Protein AF-U7K8A6-F1 (afdb_monomer)

Structure (mmCIF, N/CA/C/O backbone):
data_AF-U7K8A6-F1
#
_entry.id   AF-U7K8A6-F1
#
loop_
_atom_site.group_PDB
_atom_site.id
_atom_site.type_symbol
_atom_site.label_atom_id
_atom_site.label_alt_id
_atom_site.label_comp_id
_atom_site.label_asym_id
_atom_site.label_entity_id
_atom_site.label_seq_id
_atom_site.pdbx_PDB_ins_code
_atom_site.Cartn_x
_atom_site.Cartn_y
_atom_site.Cartn_z
_atom_site.occupancy
_atom_site.B_iso_or_equiv
_atom_site.auth_seq_id
_atom_site.auth_comp_id
_atom_site.auth_asym_id
_atom_site.auth_atom_id
_atom_site.pdbx_PDB_model_num
ATOM 1 N N . MET A 1 1 ? -22.677 -23.197 23.892 1.00 83.25 1 MET A N 1
ATOM 2 C CA . MET A 1 1 ? -22.990 -24.567 23.422 1.00 83.25 1 MET A CA 1
ATOM 3 C C . MET A 1 1 ? -21.677 -25.320 23.274 1.00 83.25 1 MET A C 1
ATOM 5 O O . MET A 1 1 ? -20.684 -24.667 23.002 1.00 83.25 1 MET A O 1
ATOM 9 N N . TYR A 1 2 ? -21.623 -26.631 23.502 1.00 87.56 2 TYR A N 1
ATOM 10 C CA . TYR A 1 2 ? -20.384 -27.404 23.337 1.00 87.56 2 TYR A CA 1
ATOM 11 C C . TYR A 1 2 ? -20.534 -28.366 22.160 1.00 87.56 2 TYR A C 1
ATOM 13 O O . TYR A 1 2 ? -21.478 -29.152 22.156 1.00 87.56 2 TYR A O 1
ATOM 21 N N . GLU A 1 3 ? -19.618 -28.315 21.196 1.00 90.94 3 GLU A N 1
ATOM 22 C CA . GLU A 1 3 ? -19.591 -29.221 20.041 1.00 90.94 3 GLU A CA 1
ATOM 23 C C . GLU A 1 3 ? -18.468 -30.259 20.185 1.00 90.94 3 GLU A C 1
ATOM 25 O O . GLU A 1 3 ? -17.382 -29.927 20.670 1.00 90.94 3 GLU A O 1
ATOM 30 N N . PRO A 1 4 ? -18.701 -31.529 19.813 1.00 90.50 4 PRO A N 1
ATOM 31 C CA . PRO A 1 4 ? -17.663 -32.553 19.839 1.00 90.50 4 PRO A CA 1
ATOM 32 C C . PRO A 1 4 ? -16.593 -32.274 18.775 1.00 90.50 4 PRO A C 1
ATOM 34 O O . PRO A 1 4 ? -16.911 -31.856 17.663 1.00 90.50 4 PRO A O 1
ATOM 37 N N . ILE A 1 5 ? -15.326 -32.541 19.099 1.00 85.00 5 ILE A N 1
ATOM 38 C CA . ILE A 1 5 ? -14.228 -32.470 18.127 1.00 85.00 5 ILE A CA 1
ATOM 39 C C . ILE A 1 5 ? -14.059 -33.861 17.492 1.00 85.00 5 ILE A C 1
ATOM 41 O O . ILE A 1 5 ? -13.776 -34.818 18.219 1.00 85.00 5 ILE A O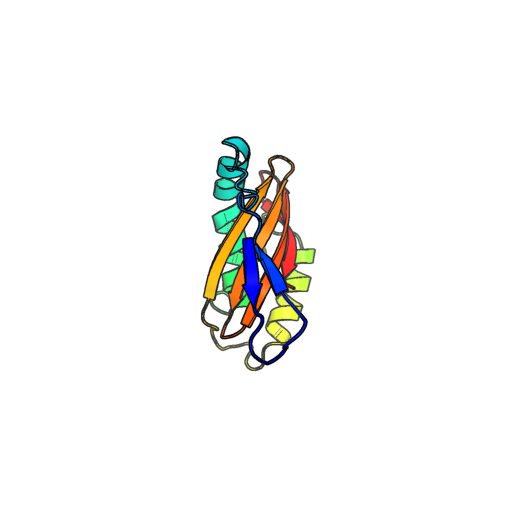 1
ATOM 45 N N . PRO A 1 6 ? -14.212 -34.015 16.162 1.00 88.19 6 PRO A N 1
ATOM 46 C CA . PRO A 1 6 ? -14.024 -35.305 15.501 1.00 88.19 6 PRO A CA 1
ATOM 47 C C . PRO A 1 6 ? -12.648 -35.911 15.809 1.00 88.19 6 PRO A C 1
ATOM 49 O O . PRO A 1 6 ? -11.630 -35.228 15.722 1.00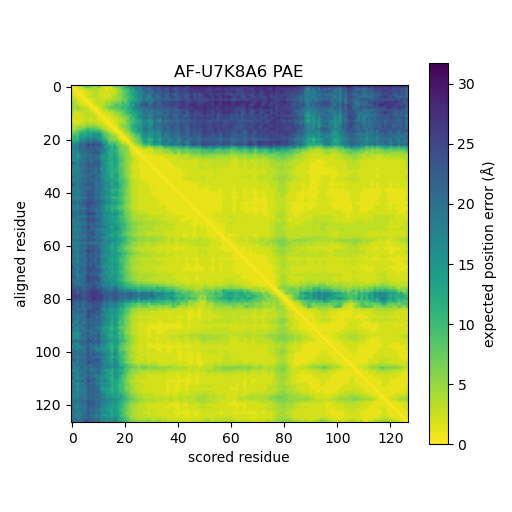 88.19 6 PRO A O 1
ATOM 52 N N . GLY A 1 7 ? -12.620 -37.193 16.181 1.00 89.12 7 GLY A N 1
ATOM 53 C CA . GLY A 1 7 ? -11.388 -37.910 16.538 1.00 89.12 7 GLY A CA 1
ATOM 54 C C . GLY A 1 7 ? -10.949 -37.784 18.003 1.00 89.12 7 GLY A C 1
ATOM 55 O O . GLY A 1 7 ? -10.008 -38.465 18.397 1.00 89.12 7 GLY A O 1
ATOM 56 N N . TYR A 1 8 ? -11.642 -36.990 18.830 1.00 83.81 8 TYR A N 1
ATOM 57 C CA . TYR A 1 8 ? -11.340 -36.848 20.258 1.00 83.81 8 TYR A CA 1
ATOM 58 C C . TYR A 1 8 ? -12.585 -37.081 21.120 1.00 83.81 8 TYR A C 1
ATOM 60 O O . TYR A 1 8 ? -13.476 -36.242 21.206 1.00 83.81 8 TYR A O 1
ATOM 68 N N . SER A 1 9 ? -12.624 -38.213 21.822 1.00 82.88 9 SER A N 1
ATOM 69 C CA . SER A 1 9 ? -13.761 -38.649 22.649 1.00 82.88 9 SER A CA 1
ATOM 70 C C . SER A 1 9 ? -13.997 -37.805 23.909 1.00 82.88 9 SER A C 1
ATOM 72 O O . SER A 1 9 ? -15.107 -37.793 24.439 1.00 82.88 9 SER A O 1
ATOM 74 N N . HIS A 1 10 ? -12.979 -37.086 24.389 1.00 88.56 10 HIS A N 1
ATOM 75 C CA . HIS A 1 10 ? -13.035 -36.345 25.658 1.00 88.56 10 HIS A CA 1
ATOM 76 C C . HIS A 1 10 ? -12.925 -34.821 25.505 1.00 88.56 10 HIS A C 1
ATOM 78 O O . HIS A 1 10 ? -13.044 -34.104 26.497 1.00 88.56 10 HIS A O 1
ATOM 84 N N . LEU A 1 11 ? -12.722 -34.308 24.287 1.00 88.31 11 LEU A N 1
ATOM 85 C CA . LEU A 1 11 ? -12.596 -32.872 24.036 1.00 88.31 11 LEU A CA 1
ATOM 86 C C . LEU A 1 11 ? -13.876 -32.316 23.410 1.00 88.31 11 LEU A C 1
ATOM 88 O O . LEU A 1 11 ? -14.440 -32.891 22.479 1.00 88.31 11 LEU A O 1
ATOM 92 N N . LYS A 1 12 ? -14.321 -31.166 23.919 1.00 90.19 12 LYS A N 1
ATOM 93 C CA . LYS A 1 12 ? -15.475 -30.432 23.395 1.00 90.19 12 LYS A CA 1
ATOM 94 C C . LYS A 1 12 ? -15.088 -28.978 23.155 1.00 90.19 12 LYS A C 1
ATOM 96 O O . LYS A 1 12 ? -14.513 -28.337 24.032 1.00 90.19 12 LYS A O 1
ATOM 101 N N . LEU A 1 13 ? -15.426 -28.453 21.983 1.00 86.31 13 LEU A N 1
ATOM 102 C CA . LEU A 1 13 ? -15.247 -27.052 21.632 1.00 86.31 13 LEU A CA 1
ATOM 103 C C . LEU A 1 13 ? -16.375 -26.231 22.257 1.00 86.31 13 LEU A C 1
ATOM 105 O O . LEU A 1 13 ? -17.548 -26.445 21.955 1.00 86.31 13 LEU A O 1
ATOM 109 N N . TYR A 1 14 ? -16.034 -25.273 23.114 1.00 88.19 14 TYR A N 1
ATOM 110 C CA . TYR A 1 14 ? -17.005 -24.289 23.577 1.00 88.19 14 TYR A CA 1
ATOM 111 C C . TYR A 1 14 ? -17.310 -23.285 22.461 1.00 88.19 14 TYR A C 1
ATOM 113 O O . TYR A 1 14 ? -16.468 -22.473 22.081 1.00 88.19 14 TYR A O 1
ATOM 121 N N . ILE A 1 15 ? -18.538 -23.319 21.960 1.00 82.75 15 ILE A N 1
ATOM 122 C CA . ILE A 1 15 ? -19.099 -22.332 21.044 1.00 82.75 15 ILE A CA 1
ATOM 123 C C . ILE A 1 15 ? -19.839 -21.303 21.903 1.00 82.75 15 ILE A C 1
ATOM 125 O O . ILE A 1 15 ? -20.926 -21.573 22.435 1.00 82.75 15 ILE A O 1
ATOM 129 N N . ALA A 1 16 ? -19.246 -20.121 22.061 1.00 81.81 16 ALA A N 1
ATOM 130 C CA . ALA A 1 16 ? -19.899 -19.012 22.744 1.00 81.81 16 ALA A CA 1
ATOM 131 C C . ALA A 1 16 ? -21.199 -18.631 21.998 1.00 81.81 16 ALA A C 1
ATOM 133 O O . ALA A 1 16 ? -21.158 -18.456 20.779 1.00 81.81 16 ALA A O 1
ATOM 134 N N . PRO A 1 17 ? -22.345 -18.497 22.697 1.00 75.88 17 PRO A N 1
ATOM 135 C CA . PRO A 1 17 ? -23.630 -18.166 22.069 1.00 75.88 17 PRO A CA 1
ATOM 136 C C . PRO A 1 17 ? -23.625 -16.781 21.408 1.00 75.88 17 PRO A C 1
ATOM 138 O O . PRO A 1 17 ? -24.322 -16.566 20.424 1.00 75.88 17 PRO A O 1
ATOM 141 N N . HIS A 1 18 ? -22.784 -15.872 21.902 1.00 72.00 18 HIS A N 1
ATOM 142 C CA . HIS A 1 18 ? -22.491 -14.596 21.264 1.00 72.00 18 HIS A CA 1
ATOM 143 C C . HIS A 1 18 ? -21.037 -14.624 20.810 1.00 72.00 18 HIS A C 1
ATOM 145 O O . HIS A 1 18 ? -20.122 -14.424 21.613 1.00 72.00 18 HIS A O 1
ATOM 151 N N . ARG A 1 19 ? -20.802 -14.900 19.524 1.00 61.91 19 ARG A N 1
ATOM 152 C CA . ARG A 1 19 ? -19.482 -14.646 18.946 1.00 61.91 19 ARG A CA 1
ATOM 153 C C . ARG A 1 19 ? -19.253 -13.143 19.016 1.00 61.91 19 ARG A C 1
ATOM 155 O O . ARG A 1 19 ? -20.055 -12.371 18.498 1.00 61.91 19 ARG A O 1
ATOM 162 N N . ILE A 1 20 ? -18.181 -12.727 19.684 1.00 62.78 20 ILE A N 1
ATOM 163 C CA . ILE A 1 20 ? -17.791 -11.320 19.696 1.00 62.78 20 ILE A CA 1
ATOM 164 C C . ILE A 1 20 ? -17.350 -10.982 18.274 1.00 62.78 20 ILE A C 1
ATOM 166 O O . ILE A 1 20 ? -16.254 -11.330 17.837 1.00 62.78 20 ILE A O 1
ATOM 170 N N . HIS A 1 21 ? -18.240 -10.340 17.528 1.00 58.88 21 HIS A N 1
ATOM 171 C CA . HIS A 1 21 ? -17.890 -9.720 16.268 1.00 58.88 21 HIS A CA 1
ATOM 172 C C . HIS A 1 21 ? -17.183 -8.412 16.603 1.00 58.88 21 HIS A C 1
ATOM 174 O O . HIS A 1 21 ? -17.825 -7.412 16.914 1.00 58.88 21 HIS A O 1
ATOM 180 N N . TYR A 1 22 ? -15.851 -8.411 16.536 1.00 60.94 22 TYR A N 1
ATOM 181 C CA . TYR A 1 22 ? -15.055 -7.183 16.567 1.00 60.94 22 TYR A CA 1
ATOM 182 C C . TYR A 1 22 ? -15.220 -6.426 15.236 1.00 60.94 22 TYR A C 1
ATOM 184 O O . TYR A 1 22 ? -14.276 -6.229 14.480 1.00 60.94 22 TYR A O 1
ATOM 192 N N . GLY A 1 23 ? -16.456 -6.050 14.909 1.00 63.69 23 GLY A N 1
ATOM 193 C CA . GLY A 1 23 ? -16.819 -5.295 13.717 1.00 63.69 23 GLY A CA 1
ATOM 194 C C . GLY A 1 23 ? -16.708 -3.802 13.981 1.00 63.69 23 GLY A C 1
ATOM 195 O O . GLY A 1 23 ? -17.711 -3.097 13.916 1.00 63.69 23 GLY A O 1
ATOM 196 N N . ARG A 1 24 ? -15.511 -3.309 14.327 1.00 79.56 24 ARG A N 1
ATOM 197 C CA . ARG A 1 24 ? -15.301 -1.858 14.372 1.00 79.56 24 ARG A CA 1
ATOM 198 C C . ARG A 1 24 ? -15.484 -1.328 12.954 1.00 79.56 24 ARG A C 1
ATOM 200 O O . ARG A 1 24 ? -14.671 -1.615 12.078 1.00 79.56 24 ARG A O 1
ATOM 207 N N . LEU A 1 25 ? -16.547 -0.561 12.747 1.00 85.38 25 LEU A N 1
ATOM 208 C CA . LEU A 1 25 ? -16.744 0.165 11.503 1.00 85.38 25 LEU A CA 1
ATOM 209 C C . LEU A 1 25 ? -15.657 1.244 11.385 1.00 85.38 25 LEU A C 1
ATOM 211 O O . LEU A 1 25 ? -15.338 1.891 12.390 1.00 85.38 25 LEU A O 1
ATOM 215 N N . PRO A 1 26 ? -15.063 1.426 10.195 1.00 88.44 26 PRO A N 1
ATOM 216 C CA . PRO A 1 26 ? -14.099 2.491 9.989 1.00 88.44 26 PRO A CA 1
ATOM 217 C C . PRO A 1 26 ? -14.794 3.842 10.167 1.00 88.44 26 PRO A C 1
ATOM 219 O O . PRO A 1 26 ? -15.930 4.048 9.740 1.00 88.44 26 PRO A O 1
ATOM 222 N N . THR A 1 27 ? -14.103 4.769 10.815 1.00 94.06 27 THR A N 1
ATOM 223 C CA . THR A 1 27 ? -14.568 6.152 10.940 1.00 94.06 27 THR A CA 1
ATOM 224 C C . THR A 1 27 ? -14.465 6.867 9.590 1.00 94.06 27 THR A C 1
ATOM 226 O O . THR A 1 27 ? -13.677 6.479 8.726 1.00 94.06 27 THR A O 1
ATOM 229 N N . THR A 1 28 ? -15.210 7.958 9.404 1.00 95.75 28 THR A N 1
ATOM 230 C CA . THR A 1 28 ? -15.143 8.769 8.173 1.00 95.75 28 THR A CA 1
ATOM 231 C C . THR A 1 28 ? -13.728 9.279 7.887 1.00 95.75 28 THR A C 1
ATOM 233 O O . THR A 1 28 ? -13.300 9.289 6.735 1.00 95.75 28 THR A O 1
ATOM 236 N N . ALA A 1 29 ? -12.970 9.626 8.931 1.00 95.56 29 ALA A N 1
ATOM 237 C CA . ALA A 1 29 ? -11.579 10.055 8.820 1.00 95.56 29 ALA A CA 1
ATOM 238 C C . ALA A 1 29 ? -10.641 8.921 8.362 1.00 95.56 29 ALA A C 1
ATOM 240 O O . ALA A 1 29 ? -9.726 9.160 7.580 1.00 95.56 29 ALA A O 1
ATOM 241 N N . GLU A 1 30 ? -10.876 7.682 8.803 1.00 95.81 30 GLU A N 1
ATOM 242 C CA . GLU A 1 30 ? -10.109 6.510 8.350 1.00 95.81 30 GLU A CA 1
ATOM 243 C C . GLU A 1 30 ? -10.415 6.169 6.889 1.00 95.81 30 GLU A C 1
ATOM 245 O O . GLU A 1 30 ? -9.500 5.876 6.123 1.00 95.81 30 GLU A O 1
ATOM 250 N N . VAL A 1 31 ? -11.683 6.271 6.479 1.00 96.50 31 VAL A N 1
ATOM 251 C CA . VAL A 1 31 ? -12.088 6.094 5.075 1.00 96.50 31 VAL A CA 1
ATOM 252 C C . VAL A 1 31 ? -11.452 7.169 4.188 1.00 96.50 31 VAL A C 1
ATOM 254 O O . VAL A 1 31 ? -10.895 6.847 3.139 1.00 96.50 31 VAL A O 1
ATOM 257 N N . ALA A 1 32 ? -11.462 8.433 4.619 1.00 96.75 32 ALA A N 1
ATOM 258 C CA . ALA A 1 32 ? -10.803 9.522 3.899 1.00 96.75 32 ALA A CA 1
ATOM 259 C C . ALA A 1 32 ? -9.285 9.299 3.782 1.00 96.75 32 ALA A C 1
ATOM 261 O O . ALA A 1 32 ? -8.732 9.396 2.686 1.00 96.75 32 ALA A O 1
ATOM 262 N N . ALA A 1 33 ? -8.622 8.922 4.882 1.00 96.75 33 ALA A N 1
ATOM 263 C CA . ALA A 1 33 ? -7.198 8.592 4.882 1.00 96.75 33 ALA A CA 1
ATOM 264 C C . ALA A 1 33 ? -6.884 7.412 3.947 1.00 96.75 33 ALA A C 1
ATOM 266 O O . ALA A 1 33 ? -5.889 7.443 3.224 1.00 96.75 33 ALA A O 1
ATOM 267 N N . GLN A 1 34 ? -7.747 6.390 3.915 1.00 97.06 34 GLN A N 1
ATOM 268 C CA . GLN A 1 34 ? -7.594 5.231 3.037 1.00 97.06 34 GLN A CA 1
ATOM 269 C C . GLN A 1 34 ? -7.672 5.646 1.566 1.00 97.06 34 GLN A C 1
ATOM 271 O O . GLN A 1 34 ? -6.790 5.285 0.786 1.00 97.06 34 GLN A O 1
ATOM 276 N N . HIS A 1 35 ? -8.696 6.418 1.192 1.00 97.12 35 HIS A N 1
ATOM 277 C CA . HIS A 1 35 ? -8.857 6.911 -0.175 1.00 97.12 35 HIS A CA 1
ATOM 278 C C . HIS A 1 35 ? -7.675 7.774 -0.621 1.00 97.12 35 HIS A C 1
ATOM 280 O O . HIS A 1 35 ? -7.212 7.624 -1.752 1.00 97.12 35 HIS A O 1
ATOM 286 N N . HIS A 1 36 ? -7.157 8.621 0.272 1.00 96.62 36 HIS A N 1
ATOM 287 C CA . HIS A 1 36 ? -6.027 9.506 -0.009 1.00 96.62 36 HIS A CA 1
ATOM 288 C C . HIS A 1 36 ? -4.764 8.743 -0.431 1.00 96.62 36 HIS A C 1
ATOM 290 O O . HIS A 1 36 ? -4.105 9.107 -1.402 1.00 96.62 36 HIS A O 1
ATOM 296 N N . ILE A 1 37 ? -4.444 7.641 0.255 1.00 97.44 37 ILE A N 1
ATOM 297 C CA . ILE A 1 37 ? -3.200 6.893 0.010 1.00 97.44 37 ILE A CA 1
ATOM 298 C C . ILE A 1 37 ? -3.349 5.742 -0.993 1.00 97.44 37 ILE A C 1
ATOM 300 O O . ILE A 1 37 ? -2.341 5.180 -1.429 1.00 97.44 37 ILE A O 1
ATOM 304 N N . GLN A 1 38 ? -4.582 5.353 -1.342 1.00 97.81 38 GLN A N 1
ATOM 305 C CA . GLN A 1 38 ? -4.861 4.126 -2.095 1.00 97.81 38 GLN A CA 1
ATOM 306 C C . GLN A 1 38 ? -4.080 4.058 -3.408 1.00 97.81 38 GLN A C 1
ATOM 308 O O . GLN A 1 38 ? -3.457 3.037 -3.699 1.00 97.81 38 GLN A O 1
ATOM 313 N N . ALA A 1 39 ? -4.064 5.147 -4.178 1.00 97.50 39 ALA A N 1
ATOM 314 C CA . ALA A 1 39 ? -3.357 5.191 -5.454 1.00 97.50 39 ALA A CA 1
ATOM 315 C C . ALA A 1 39 ? -1.842 4.985 -5.287 1.00 97.50 39 ALA A C 1
ATOM 317 O O . ALA A 1 39 ? -1.226 4.279 -6.081 1.00 97.50 39 ALA A O 1
ATOM 318 N N . TRP A 1 40 ? -1.235 5.551 -4.240 1.00 97.81 40 TRP A N 1
ATOM 319 C CA . TRP A 1 40 ? 0.200 5.410 -3.980 1.00 97.81 40 TRP A CA 1
ATOM 320 C C . TRP A 1 40 ? 0.569 3.999 -3.528 1.00 97.81 40 TRP A C 1
ATOM 322 O O . TRP A 1 40 ? 1.578 3.455 -3.973 1.00 97.81 40 TRP A O 1
ATOM 332 N N . VAL A 1 41 ? -0.261 3.390 -2.678 1.00 98.06 41 VAL A N 1
ATOM 333 C CA . VAL A 1 41 ? -0.064 2.006 -2.229 1.00 98.06 41 VAL A CA 1
ATOM 334 C C . VAL A 1 41 ? -0.185 1.040 -3.404 1.00 98.06 41 VAL A C 1
ATOM 336 O O . VAL A 1 41 ? 0.685 0.189 -3.584 1.00 98.06 41 VAL A O 1
ATOM 339 N N . VAL A 1 42 ? -1.219 1.194 -4.238 1.00 98.19 42 VAL A N 1
ATOM 340 C CA . VAL A 1 42 ? -1.391 0.378 -5.449 1.00 98.19 42 VAL A CA 1
ATOM 341 C C . VAL A 1 42 ? -0.195 0.543 -6.382 1.00 98.19 42 VAL A C 1
ATOM 343 O O . VAL A 1 42 ? 0.338 -0.457 -6.847 1.00 98.19 42 VAL A O 1
ATOM 346 N N . PHE A 1 43 ? 0.299 1.767 -6.574 1.00 98.12 43 PHE A N 1
ATOM 347 C CA . PHE A 1 43 ? 1.465 2.025 -7.418 1.00 98.12 43 PHE A CA 1
ATOM 348 C C . PHE A 1 43 ? 2.720 1.277 -6.950 1.00 98.12 43 PHE A C 1
ATOM 350 O O . PHE A 1 43 ? 3.419 0.671 -7.760 1.00 98.12 43 PHE A O 1
ATOM 357 N N . ILE A 1 44 ? 3.005 1.285 -5.642 1.00 97.75 44 ILE A N 1
ATOM 358 C CA . ILE A 1 44 ? 4.136 0.533 -5.082 1.00 97.75 44 ILE A CA 1
ATOM 359 C C . ILE A 1 44 ? 3.943 -0.973 -5.285 1.00 97.75 44 ILE A C 1
ATOM 361 O O . ILE A 1 44 ? 4.893 -1.665 -5.649 1.00 97.75 44 ILE A O 1
ATOM 365 N N . LEU A 1 45 ? 2.729 -1.484 -5.070 1.00 97.69 45 LEU A N 1
ATOM 366 C CA . LEU A 1 45 ? 2.421 -2.900 -5.268 1.00 97.69 45 LEU A CA 1
ATOM 367 C C . LEU A 1 45 ? 2.548 -3.318 -6.740 1.00 97.69 45 LEU A C 1
ATOM 369 O O . LEU A 1 45 ? 3.049 -4.402 -7.020 1.00 97.69 45 LEU A O 1
ATOM 373 N N . GLU A 1 46 ? 2.162 -2.454 -7.679 1.00 97.12 46 GLU A N 1
ATOM 374 C CA . GLU A 1 46 ? 2.355 -2.667 -9.117 1.00 97.12 46 GLU A CA 1
ATOM 375 C C . GLU A 1 46 ? 3.842 -2.733 -9.483 1.00 97.12 46 GLU A C 1
ATOM 377 O O . GLU A 1 46 ? 4.239 -3.603 -10.256 1.00 97.12 46 GLU A O 1
ATOM 382 N N . VAL A 1 47 ? 4.682 -1.874 -8.895 1.00 96.12 47 VAL A N 1
ATOM 383 C CA . VAL A 1 47 ? 6.145 -1.966 -9.049 1.00 96.12 47 VAL A CA 1
ATOM 384 C C . VAL A 1 47 ? 6.671 -3.274 -8.449 1.00 96.12 47 VAL A C 1
ATOM 386 O O . VAL A 1 47 ? 7.451 -3.975 -9.091 1.00 96.12 47 VAL A O 1
ATOM 389 N N . ALA A 1 48 ? 6.219 -3.646 -7.248 1.00 95.62 48 ALA A N 1
ATOM 390 C CA . ALA A 1 48 ? 6.637 -4.880 -6.580 1.00 95.62 48 ALA A CA 1
ATOM 391 C C . ALA A 1 48 ? 6.258 -6.146 -7.370 1.00 95.62 48 ALA A C 1
ATOM 393 O O . ALA A 1 48 ? 7.009 -7.120 -7.353 1.00 95.62 48 ALA A O 1
ATOM 394 N N . ALA A 1 49 ? 5.124 -6.118 -8.072 1.00 95.31 49 ALA A N 1
ATOM 395 C CA . ALA A 1 49 ? 4.635 -7.195 -8.930 1.00 95.31 49 ALA A CA 1
ATOM 396 C C . ALA A 1 49 ? 5.178 -7.137 -10.374 1.00 95.31 49 ALA A C 1
ATOM 398 O O . ALA A 1 49 ? 4.884 -8.024 -11.170 1.00 95.31 49 ALA A O 1
ATOM 399 N N . GLY A 1 50 ? 5.976 -6.122 -10.728 1.00 93.75 50 GLY A N 1
ATOM 400 C CA . GLY A 1 50 ? 6.620 -6.002 -12.042 1.00 93.75 50 GLY A CA 1
ATOM 401 C C . GLY A 1 50 ? 5.803 -5.298 -13.130 1.00 93.75 50 GLY A C 1
ATOM 402 O O . GLY A 1 50 ? 6.282 -5.175 -14.250 1.00 93.75 50 GLY A O 1
ATOM 403 N N . TYR A 1 51 ? 4.605 -4.785 -12.832 1.00 94.06 51 TYR A N 1
ATOM 404 C CA . TYR A 1 51 ? 3.792 -4.028 -13.799 1.00 94.06 51 TYR A CA 1
ATOM 405 C C . TYR A 1 51 ? 4.375 -2.653 -14.135 1.00 94.06 51 TYR A C 1
ATOM 407 O O . TYR A 1 51 ? 4.006 -2.042 -15.138 1.00 94.06 51 TYR A O 1
ATOM 415 N N . ARG A 1 52 ? 5.253 -2.128 -13.275 1.00 93.75 52 ARG A N 1
ATOM 416 C CA . ARG A 1 52 ? 5.888 -0.823 -13.453 1.00 93.75 52 ARG A CA 1
ATOM 417 C C . ARG A 1 52 ? 7.387 -0.906 -13.168 1.00 93.75 52 ARG A C 1
ATOM 419 O O . ARG A 1 52 ? 7.782 -1.563 -12.205 1.00 93.75 52 ARG A O 1
ATOM 426 N N . PRO A 1 53 ? 8.224 -0.185 -13.930 1.00 92.81 53 PRO A N 1
ATOM 427 C CA . PRO A 1 53 ? 9.642 -0.054 -13.625 1.00 92.81 53 PRO A CA 1
ATOM 428 C C . PRO A 1 53 ? 9.892 0.580 -12.250 1.00 92.81 53 PRO A C 1
ATOM 430 O O . PRO A 1 53 ? 9.225 1.542 -11.871 1.00 92.81 53 PRO A O 1
ATOM 433 N N . ILE A 1 54 ? 10.937 0.128 -11.547 1.00 93.81 54 ILE A N 1
ATOM 434 C CA . ILE A 1 54 ? 11.358 0.700 -10.253 1.00 93.81 54 ILE A CA 1
ATOM 435 C C . ILE A 1 54 ? 11.684 2.200 -10.341 1.00 93.81 54 ILE A C 1
ATOM 437 O O . ILE A 1 54 ? 11.453 2.943 -9.389 1.00 93.81 54 ILE A O 1
ATOM 441 N N . ALA A 1 55 ? 12.159 2.667 -11.502 1.00 94.31 55 ALA A N 1
ATOM 442 C CA . ALA A 1 55 ? 12.468 4.074 -11.758 1.00 94.31 55 ALA A CA 1
ATOM 443 C C . ALA A 1 55 ? 11.246 4.995 -11.600 1.00 94.31 55 ALA A C 1
ATOM 445 O O . ALA A 1 55 ? 11.402 6.179 -11.321 1.00 94.31 55 ALA A O 1
ATOM 446 N N . HIS A 1 56 ? 10.028 4.460 -11.712 1.00 95.12 56 HIS A N 1
ATOM 447 C CA . HIS A 1 56 ? 8.805 5.223 -11.486 1.00 95.12 56 HIS A CA 1
ATOM 448 C C . HIS A 1 56 ? 8.598 5.622 -10.013 1.00 95.12 56 HIS A C 1
ATOM 450 O O . HIS A 1 56 ? 7.799 6.513 -9.731 1.00 95.12 56 HIS A O 1
ATOM 456 N N . LEU A 1 57 ? 9.330 5.009 -9.074 1.00 95.75 57 LEU A N 1
ATOM 457 C CA . LEU A 1 57 ? 9.373 5.453 -7.678 1.00 95.75 57 LEU A CA 1
ATOM 458 C C . LEU A 1 57 ? 10.294 6.666 -7.460 1.00 95.75 57 LEU A C 1
ATOM 460 O O . LEU A 1 57 ? 10.366 7.165 -6.341 1.00 95.75 57 LEU A O 1
ATOM 464 N N . ASN A 1 58 ? 10.965 7.186 -8.497 1.00 94.19 58 ASN A N 1
ATOM 465 C CA . ASN A 1 58 ? 11.746 8.427 -8.428 1.00 94.19 58 ASN A CA 1
ATOM 466 C C . ASN A 1 58 ? 10.824 9.659 -8.455 1.00 94.19 58 ASN A C 1
ATOM 468 O O . ASN A 1 58 ? 10.843 10.464 -9.383 1.00 94.19 58 ASN A O 1
ATOM 472 N N . SER A 1 59 ? 9.980 9.786 -7.436 1.00 93.94 59 SER A N 1
ATOM 473 C CA . SER A 1 59 ? 9.053 10.898 -7.247 1.00 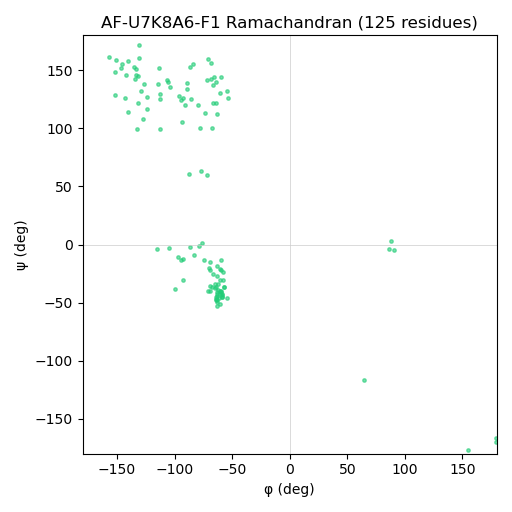93.94 59 SER A CA 1
ATOM 474 C C . SER A 1 59 ? 9.173 11.407 -5.814 1.00 93.94 59 SER A C 1
ATOM 476 O O . SER A 1 59 ? 9.300 10.584 -4.910 1.00 93.94 59 SER A O 1
ATOM 478 N N . PRO A 1 60 ? 9.035 12.721 -5.553 1.00 93.94 60 PRO A N 1
ATOM 479 C CA . PRO A 1 60 ? 9.022 13.257 -4.186 1.00 93.94 60 PRO A CA 1
ATOM 480 C C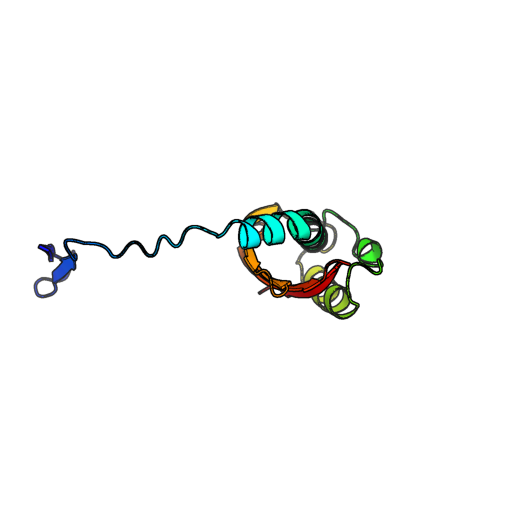 . PRO A 1 60 ? 7.896 12.684 -3.305 1.00 93.94 60 PRO A C 1
ATOM 482 O O . PRO A 1 60 ? 7.925 12.838 -2.087 1.00 93.94 60 PRO A O 1
ATOM 485 N N . ARG A 1 61 ? 6.909 12.005 -3.909 1.00 95.62 61 ARG A N 1
ATOM 486 C CA . ARG A 1 61 ? 5.825 11.302 -3.209 1.00 95.62 61 ARG A CA 1
ATOM 487 C C . ARG A 1 61 ? 6.266 9.992 -2.553 1.00 95.62 61 ARG A C 1
ATOM 489 O O . ARG A 1 61 ? 5.504 9.443 -1.762 1.00 95.62 61 ARG A O 1
ATOM 496 N N . PHE A 1 62 ? 7.447 9.472 -2.882 1.00 97.19 62 PHE A N 1
ATOM 497 C CA . PHE A 1 62 ? 7.984 8.237 -2.321 1.00 97.19 62 PHE A CA 1
ATOM 498 C C . PHE A 1 62 ? 9.351 8.517 -1.707 1.00 97.19 62 PHE A C 1
ATOM 500 O O . PHE A 1 62 ? 10.235 9.064 -2.360 1.00 97.19 62 PHE A O 1
ATOM 507 N N . SER A 1 63 ? 9.536 8.145 -0.444 1.00 96.50 63 SER A N 1
ATOM 508 C CA . SER A 1 63 ? 10.846 8.260 0.193 1.00 96.50 63 SER A CA 1
ATOM 509 C C . SER A 1 63 ? 11.862 7.275 -0.399 1.00 96.50 63 SER A C 1
ATOM 511 O O . SER A 1 63 ? 11.515 6.205 -0.908 1.00 96.50 63 SER A O 1
ATOM 513 N N . ASP A 1 64 ? 13.149 7.594 -0.264 1.00 95.38 64 ASP A N 1
ATOM 514 C CA . ASP A 1 64 ? 14.229 6.736 -0.762 1.00 95.38 64 ASP A CA 1
ATOM 515 C C . ASP A 1 64 ? 14.241 5.343 -0.112 1.00 95.38 64 ASP A C 1
ATOM 517 O O . ASP A 1 64 ? 14.609 4.359 -0.758 1.00 95.38 64 ASP A O 1
ATOM 521 N N . SER A 1 65 ? 13.795 5.227 1.145 1.00 95.44 65 SER A N 1
ATOM 522 C CA . SER A 1 65 ? 13.720 3.943 1.853 1.00 95.44 65 SER A CA 1
ATOM 523 C C . SER A 1 65 ? 12.723 2.980 1.204 1.00 95.44 65 SER A C 1
ATOM 525 O O . SER A 1 65 ? 12.985 1.778 1.148 1.00 95.44 65 SER A O 1
ATOM 527 N N . ILE A 1 66 ? 11.627 3.500 0.640 1.00 97.19 66 ILE A N 1
ATOM 528 C CA . ILE A 1 66 ? 10.655 2.712 -0.127 1.00 97.19 66 ILE A CA 1
ATOM 529 C C . ILE A 1 66 ? 11.325 2.147 -1.375 1.00 97.19 66 ILE A C 1
ATOM 531 O O . ILE A 1 66 ? 11.218 0.951 -1.644 1.00 97.19 66 ILE A O 1
ATOM 535 N N . ARG A 1 67 ? 12.057 2.985 -2.118 1.00 95.75 67 ARG A N 1
ATOM 536 C CA . ARG A 1 67 ? 12.759 2.553 -3.332 1.00 95.75 67 ARG A CA 1
ATOM 537 C C . ARG A 1 67 ? 13.788 1.468 -3.026 1.00 95.75 67 ARG A C 1
ATOM 539 O O . ARG A 1 67 ? 13.858 0.489 -3.762 1.00 95.75 67 ARG A O 1
ATOM 546 N N . LEU A 1 68 ? 14.550 1.609 -1.941 1.00 95.94 68 LEU A N 1
ATOM 547 C CA . LEU A 1 68 ? 15.521 0.597 -1.513 1.00 95.94 68 LEU A CA 1
ATOM 548 C C . LEU A 1 68 ? 14.840 -0.728 -1.145 1.00 95.94 68 LEU A C 1
ATOM 550 O O . LEU A 1 68 ? 15.249 -1.784 -1.633 1.00 95.94 68 LEU A O 1
ATOM 554 N N . HIS A 1 69 ? 13.774 -0.681 -0.339 1.00 97.06 69 HIS A N 1
ATOM 555 C CA . HIS A 1 69 ? 13.028 -1.878 0.060 1.00 97.06 69 HIS A CA 1
ATOM 556 C C . HIS A 1 69 ? 12.430 -2.594 -1.155 1.00 97.06 69 HIS A C 1
ATOM 558 O O . HIS A 1 69 ? 12.673 -3.784 -1.356 1.00 97.06 69 HIS A O 1
ATOM 564 N N . ILE A 1 70 ? 11.709 -1.868 -2.011 1.00 96.50 70 ILE A N 1
ATOM 565 C CA . ILE A 1 70 ? 11.046 -2.441 -3.188 1.00 96.50 70 ILE A CA 1
ATOM 566 C C . ILE A 1 70 ? 12.056 -2.880 -4.247 1.00 96.50 70 ILE A C 1
ATOM 568 O O . ILE A 1 70 ? 11.875 -3.929 -4.855 1.00 96.50 70 ILE A O 1
ATOM 572 N N . GLY A 1 71 ? 13.162 -2.157 -4.427 1.00 94.81 71 GLY A N 1
ATOM 573 C CA . GLY A 1 71 ? 14.253 -2.596 -5.296 1.00 94.81 71 GLY A CA 1
ATOM 574 C C . GLY A 1 71 ? 14.829 -3.941 -4.846 1.00 94.81 71 GLY A C 1
ATOM 575 O O . GLY A 1 71 ? 14.978 -4.853 -5.658 1.00 94.81 71 GLY A O 1
ATOM 576 N N . SER A 1 72 ? 15.066 -4.105 -3.538 1.00 94.06 72 SER A N 1
ATOM 577 C CA . SER A 1 72 ? 15.521 -5.382 -2.975 1.00 94.06 72 SER A CA 1
ATOM 578 C C . SER A 1 72 ? 14.486 -6.500 -3.138 1.00 94.06 72 SER A C 1
ATOM 580 O O . SER A 1 72 ? 14.855 -7.642 -3.407 1.00 94.06 72 SER A O 1
ATOM 582 N N . TRP A 1 73 ? 13.195 -6.172 -3.028 1.00 93.88 73 TRP A N 1
ATOM 583 C CA . TRP A 1 73 ? 12.099 -7.107 -3.254 1.00 93.88 73 TRP A CA 1
ATOM 584 C C . TRP A 1 73 ? 12.081 -7.609 -4.697 1.00 93.88 73 TRP A C 1
ATOM 586 O O . TRP A 1 73 ? 12.122 -8.814 -4.933 1.00 93.88 73 TRP A O 1
ATOM 596 N N . VAL A 1 74 ? 12.077 -6.684 -5.661 1.00 92.62 74 VAL A N 1
ATOM 597 C CA . VAL A 1 74 ? 12.025 -6.998 -7.094 1.00 92.62 74 VAL A CA 1
ATOM 598 C C . VAL A 1 74 ? 13.227 -7.843 -7.511 1.00 92.62 74 VAL A C 1
ATOM 600 O O . VAL A 1 74 ? 13.057 -8.821 -8.231 1.00 92.62 74 VAL A O 1
ATOM 603 N N . HIS A 1 75 ? 14.425 -7.536 -7.004 1.00 89.56 75 HIS A N 1
ATOM 604 C CA . HIS A 1 75 ? 15.632 -8.303 -7.318 1.00 89.56 75 HIS A CA 1
ATOM 605 C C . HIS A 1 75 ? 15.611 -9.744 -6.774 1.00 89.56 75 HIS A C 1
ATOM 607 O O . HIS A 1 75 ? 16.274 -10.617 -7.323 1.00 89.56 75 HIS A O 1
ATOM 613 N N . ARG A 1 76 ? 14.846 -10.015 -5.707 1.00 88.69 76 ARG A N 1
ATOM 614 C CA . ARG A 1 76 ? 14.695 -11.364 -5.129 1.00 88.69 76 ARG A CA 1
ATOM 615 C C . ARG A 1 76 ? 13.650 -12.220 -5.842 1.00 88.69 76 ARG A C 1
ATOM 617 O O . ARG A 1 76 ? 13.535 -13.408 -5.535 1.00 88.69 76 ARG A O 1
ATOM 624 N N . ARG A 1 77 ? 12.864 -11.646 -6.756 1.00 84.50 77 ARG A N 1
ATOM 625 C CA . ARG A 1 77 ? 11.887 -12.407 -7.542 1.00 84.50 77 ARG A CA 1
ATOM 626 C C . ARG A 1 77 ? 12.628 -13.387 -8.450 1.00 84.50 77 ARG A C 1
ATOM 628 O O . ARG A 1 77 ? 13.684 -13.066 -8.985 1.00 84.50 77 ARG A O 1
ATOM 635 N N . LYS A 1 78 ? 12.052 -14.579 -8.651 1.00 76.25 78 LYS A N 1
ATOM 636 C CA . LYS A 1 78 ? 12.641 -15.611 -9.529 1.00 76.25 78 LYS A CA 1
ATOM 637 C C . LYS A 1 78 ? 12.870 -15.099 -10.953 1.00 76.25 78 LYS A C 1
ATOM 639 O O . LYS A 1 78 ? 13.860 -15.464 -11.572 1.00 76.25 78 LYS A O 1
ATOM 644 N N . SER A 1 79 ? 11.959 -14.261 -11.440 1.00 77.19 79 SER A N 1
ATOM 645 C CA . SER A 1 79 ? 12.069 -13.571 -12.720 1.00 77.19 79 SER A CA 1
ATOM 646 C C . SER A 1 79 ? 11.737 -12.091 -12.506 1.00 77.19 79 SER A C 1
ATOM 648 O O . SER A 1 79 ? 10.565 -11.731 -12.389 1.00 77.19 79 SER A O 1
ATOM 650 N N . PRO A 1 80 ? 12.752 -11.217 -12.392 1.00 68.00 80 PRO A N 1
ATOM 651 C CA . PRO A 1 80 ? 12.551 -9.784 -12.159 1.00 68.00 80 PRO A CA 1
ATOM 652 C C . PRO A 1 80 ? 11.803 -9.070 -13.293 1.00 68.00 80 PRO A C 1
ATOM 654 O O . PRO A 1 80 ? 11.292 -7.972 -13.083 1.00 68.00 80 PRO A O 1
ATOM 657 N N . TYR A 1 81 ? 11.758 -9.686 -14.479 1.00 69.56 81 TYR A N 1
ATOM 658 C CA . TYR A 1 81 ? 11.150 -9.138 -15.692 1.00 69.56 81 TYR A CA 1
ATOM 659 C C . TYR A 1 81 ? 9.723 -9.639 -15.940 1.00 69.56 81 TYR A C 1
ATOM 661 O O . TYR A 1 81 ? 9.036 -9.082 -16.794 1.00 69.56 81 TYR A O 1
ATOM 669 N N . ASP A 1 82 ? 9.260 -10.646 -15.192 1.00 82.75 82 ASP A N 1
ATOM 670 C CA . ASP A 1 82 ? 7.888 -11.133 -15.307 1.00 82.75 82 ASP A CA 1
ATOM 671 C C . ASP A 1 82 ? 6.923 -10.297 -14.467 1.00 82.75 82 ASP A C 1
ATOM 673 O O . ASP A 1 82 ? 7.286 -9.682 -13.456 1.00 82.75 82 ASP A O 1
ATOM 677 N N . THR A 1 83 ? 5.657 -10.309 -14.876 1.00 88.06 83 THR A N 1
ATOM 678 C CA . THR A 1 83 ? 4.560 -9.732 -14.097 1.00 88.06 83 THR A CA 1
ATOM 679 C C . THR A 1 83 ? 3.904 -10.821 -13.260 1.00 88.06 83 THR A C 1
ATOM 681 O O . THR A 1 83 ? 3.477 -11.852 -13.773 1.00 88.06 83 THR A O 1
ATOM 684 N N . ASP A 1 84 ? 3.838 -10.593 -11.953 1.00 88.38 84 ASP A N 1
ATOM 685 C CA . ASP A 1 84 ? 3.097 -11.448 -11.035 1.00 88.38 84 ASP A CA 1
ATOM 686 C C . ASP A 1 84 ? 1.656 -10.947 -10.935 1.00 88.38 84 ASP A C 1
ATOM 688 O O . ASP A 1 84 ? 1.425 -9.745 -10.824 1.00 88.38 84 ASP A O 1
ATOM 692 N N . ALA A 1 85 ? 0.678 -11.856 -10.907 1.00 92.75 85 ALA A N 1
ATOM 693 C CA . ALA A 1 85 ? -0.714 -11.477 -10.674 1.00 92.75 85 ALA A CA 1
ATOM 694 C C . ALA A 1 85 ? -0.839 -10.654 -9.379 1.00 92.75 85 ALA A C 1
ATOM 696 O O . ALA A 1 85 ? -0.408 -11.103 -8.317 1.00 92.75 85 ALA A O 1
ATOM 697 N N . LEU A 1 86 ? -1.438 -9.463 -9.454 1.00 96.19 86 LEU A N 1
ATOM 698 C CA . LEU A 1 86 ? -1.596 -8.566 -8.309 1.00 96.19 86 LEU A CA 1
ATOM 699 C C . LEU A 1 86 ? -3.066 -8.417 -7.919 1.00 96.19 86 LEU A C 1
ATOM 701 O O . LEU A 1 86 ? -3.911 -8.061 -8.739 1.00 96.19 86 LEU A O 1
ATOM 705 N N . ARG A 1 87 ? -3.364 -8.603 -6.630 1.00 97.19 87 ARG A N 1
ATOM 706 C CA . ARG A 1 87 ? -4.673 -8.271 -6.053 1.00 97.19 87 ARG A CA 1
ATOM 707 C C . ARG A 1 87 ? -4.536 -7.649 -4.670 1.00 97.19 87 ARG A C 1
ATOM 709 O O . ARG A 1 87 ? -4.177 -8.333 -3.710 1.00 97.19 87 ARG A O 1
ATOM 716 N N . LEU A 1 88 ? -4.904 -6.377 -4.537 1.00 97.75 88 LEU A N 1
ATOM 717 C CA . LEU A 1 88 ? -5.066 -5.743 -3.228 1.00 97.75 88 LEU A CA 1
ATOM 718 C C . LEU A 1 88 ? -6.253 -6.391 -2.500 1.00 97.75 88 LEU A C 1
ATOM 720 O O . LEU A 1 88 ? -7.364 -6.418 -3.018 1.00 97.75 88 LEU A O 1
ATOM 724 N N . THR A 1 89 ? -6.005 -6.956 -1.319 1.00 97.19 89 THR A N 1
ATOM 725 C CA . THR A 1 89 ? -7.021 -7.682 -0.536 1.00 97.19 89 THR A CA 1
ATOM 726 C C . THR A 1 89 ? -7.598 -6.810 0.572 1.00 97.19 89 THR A C 1
ATOM 728 O O . THR A 1 89 ? -8.793 -6.864 0.843 1.00 97.19 89 THR A O 1
ATOM 731 N N . SER A 1 90 ? -6.760 -5.999 1.212 1.00 96.81 90 SER A N 1
ATOM 732 C CA . SER A 1 90 ? -7.191 -5.031 2.216 1.00 96.81 90 SER A CA 1
ATOM 733 C C . SER A 1 90 ? -6.247 -3.839 2.259 1.00 96.81 90 SER A C 1
ATOM 735 O O . SER A 1 90 ? -5.045 -3.983 2.029 1.00 96.81 90 SER A O 1
ATOM 737 N N . LEU A 1 91 ? -6.797 -2.675 2.587 1.00 97.94 91 LEU A N 1
ATOM 738 C CA . LEU A 1 91 ? -6.056 -1.460 2.886 1.00 97.94 91 LEU A CA 1
ATOM 739 C C . LEU A 1 91 ? -6.784 -0.735 4.011 1.00 97.94 91 LEU A C 1
ATOM 741 O O . LEU A 1 91 ? -7.974 -0.461 3.902 1.00 97.94 91 LEU A O 1
ATOM 745 N N . HIS A 1 92 ? -6.056 -0.424 5.071 1.00 97.06 92 HIS A N 1
ATOM 746 C CA . HIS A 1 92 ? -6.532 0.351 6.201 1.00 97.06 92 HIS A CA 1
ATOM 747 C C . HIS A 1 92 ? -5.568 1.503 6.423 1.00 97.06 92 HIS A C 1
ATOM 749 O O . HIS A 1 92 ? -4.354 1.310 6.368 1.00 97.06 92 HIS A O 1
ATOM 755 N N . ALA A 1 93 ? -6.108 2.683 6.695 1.00 97.31 93 ALA A N 1
ATOM 756 C CA . ALA A 1 93 ? -5.326 3.861 7.015 1.00 97.31 93 ALA A CA 1
ATOM 757 C C . ALA A 1 93 ? -5.909 4.554 8.240 1.00 97.31 93 ALA A C 1
ATOM 759 O O . ALA A 1 93 ? -7.110 4.479 8.512 1.00 97.31 93 ALA A O 1
ATOM 760 N N . ARG A 1 94 ? -5.039 5.232 8.976 1.00 96.19 94 ARG A N 1
ATOM 761 C CA . ARG A 1 94 ? -5.376 6.024 10.150 1.00 96.19 94 ARG A CA 1
ATOM 762 C C . ARG A 1 94 ? -5.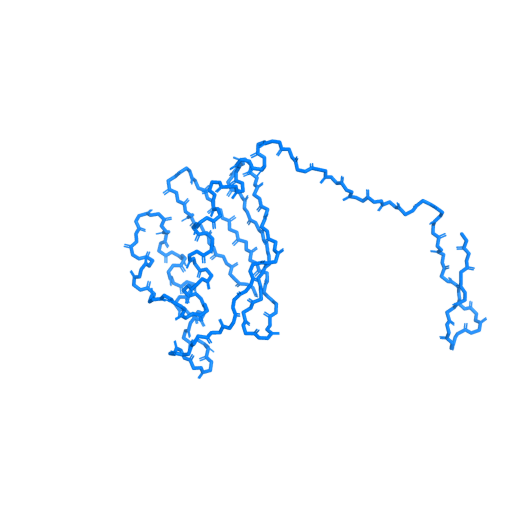115 7.505 9.864 1.00 96.19 94 ARG A C 1
ATOM 764 O O . ARG A 1 94 ? -4.201 7.822 9.103 1.00 96.19 94 ARG A O 1
ATOM 771 N N . PRO A 1 95 ? -5.848 8.429 10.513 1.00 94.44 95 PRO A N 1
ATOM 772 C CA . PRO A 1 95 ? -5.640 9.869 10.331 1.00 94.44 95 PRO A CA 1
ATOM 773 C C . PRO A 1 95 ? -4.239 10.363 10.723 1.00 94.44 95 PRO A C 1
ATOM 775 O O . PRO A 1 95 ? -3.809 11.410 10.261 1.00 94.44 95 PRO A O 1
ATOM 778 N N . ASN A 1 96 ? -3.509 9.610 11.552 1.00 95.56 96 ASN A N 1
ATOM 779 C CA . ASN A 1 96 ? -2.115 9.900 11.910 1.00 95.56 96 ASN A CA 1
ATOM 780 C C . ASN A 1 96 ? -1.106 9.548 10.793 1.00 95.56 96 ASN A C 1
ATOM 782 O O . ASN A 1 96 ? 0.097 9.687 10.999 1.00 95.56 96 ASN A O 1
ATOM 786 N N . GLY A 1 97 ? -1.578 9.054 9.644 1.00 96.25 97 GLY A N 1
ATOM 787 C CA . GLY A 1 97 ? -0.754 8.679 8.500 1.00 96.25 97 GLY A CA 1
ATOM 788 C C . GLY A 1 97 ? -0.283 7.224 8.500 1.00 96.25 97 GLY A C 1
ATOM 789 O O . GLY A 1 97 ? 0.322 6.795 7.521 1.00 96.25 97 GLY A O 1
ATOM 790 N N . GLU A 1 98 ? -0.549 6.430 9.538 1.00 98.00 98 GLU A N 1
ATOM 791 C CA . GLU A 1 98 ? -0.232 4.997 9.525 1.00 98.00 98 GLU A CA 1
ATOM 792 C C . GLU A 1 98 ? -1.171 4.233 8.593 1.00 98.00 98 GLU A C 1
ATOM 794 O O . GLU A 1 98 ? -2.378 4.484 8.560 1.00 98.00 98 GLU A O 1
ATOM 799 N N . TYR A 1 99 ? -0.642 3.244 7.880 1.00 98.25 99 TYR A N 1
ATOM 800 C CA . TYR A 1 99 ? -1.458 2.352 7.069 1.00 98.25 99 TYR A CA 1
ATOM 801 C C . TYR A 1 99 ? -0.901 0.936 7.033 1.00 98.25 99 TYR A C 1
ATOM 803 O O . TYR A 1 99 ? 0.290 0.700 7.223 1.00 98.25 99 TYR A O 1
ATOM 811 N N . PHE A 1 100 ? -1.783 -0.020 6.774 1.00 98.25 100 PHE A N 1
ATOM 812 C CA . PHE A 1 100 ? -1.449 -1.434 6.681 1.00 98.25 100 PHE A CA 1
ATOM 813 C C . PHE A 1 100 ? -2.493 -2.176 5.857 1.00 98.25 100 PHE A C 1
ATOM 815 O O . PHE A 1 100 ? -3.614 -1.709 5.649 1.00 98.25 100 PHE A O 1
ATOM 822 N N . GLY A 1 101 ? -2.133 -3.355 5.378 1.00 98.00 101 GLY A N 1
ATOM 823 C CA . GLY A 1 101 ? -3.028 -4.133 4.548 1.00 98.00 101 GLY A CA 1
ATOM 824 C C . GLY A 1 101 ? -2.416 -5.437 4.091 1.00 98.00 101 GLY A C 1
ATOM 825 O O . GLY A 1 101 ? -1.401 -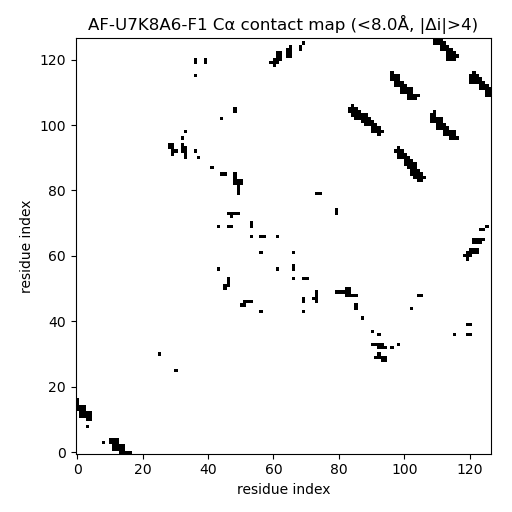5.903 4.612 1.00 98.00 101 GLY A O 1
ATOM 826 N N . SER A 1 102 ? -3.070 -6.043 3.112 1.00 98.25 102 SER A N 1
ATOM 827 C CA . SER A 1 102 ? -2.568 -7.253 2.482 1.00 98.25 102 SER A CA 1
ATOM 828 C C . SER A 1 102 ? -2.846 -7.253 0.990 1.00 98.25 102 SER A C 1
ATOM 830 O O . SER A 1 102 ? -3.875 -6.753 0.531 1.00 98.25 102 SER A O 1
ATOM 832 N N . ALA A 1 103 ? -1.928 -7.836 0.234 1.00 98.06 103 ALA A N 1
ATOM 833 C CA . ALA A 1 103 ? -2.050 -8.037 -1.198 1.00 98.06 103 ALA A CA 1
ATOM 834 C C . ALA A 1 103 ? -1.614 -9.4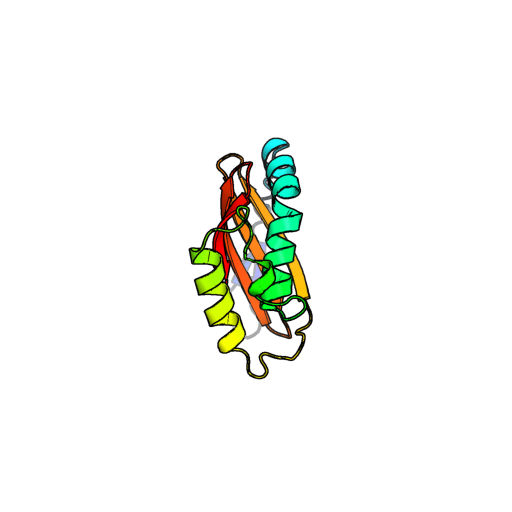58 -1.554 1.00 98.06 103 ALA A C 1
ATOM 836 O O . ALA A 1 103 ? -0.810 -10.071 -0.858 1.00 98.06 103 ALA A O 1
ATOM 837 N N . VAL A 1 104 ? -2.162 -9.987 -2.637 1.00 97.12 104 VAL A N 1
ATOM 838 C CA . VAL A 1 104 ? -1.661 -11.203 -3.273 1.00 97.12 104 VAL A CA 1
ATOM 839 C C . VAL A 1 104 ? -0.751 -10.775 -4.414 1.00 97.12 104 VAL A C 1
ATOM 841 O O . VAL A 1 104 ? -1.169 -9.949 -5.226 1.00 97.12 104 VAL A O 1
ATOM 844 N N . ILE A 1 105 ? 0.470 -11.310 -4.442 1.00 94.38 105 ILE A N 1
ATOM 845 C CA . ILE A 1 105 ? 1.441 -11.137 -5.527 1.00 94.38 105 ILE A CA 1
ATOM 846 C C . ILE A 1 105 ? 1.831 -12.538 -6.002 1.00 94.38 105 ILE A C 1
ATOM 848 O O . ILE A 1 105 ? 2.340 -13.356 -5.233 1.00 94.38 105 ILE A O 1
ATOM 852 N N . GLY A 1 106 ? 1.519 -12.841 -7.259 1.00 91.81 106 GLY A N 1
ATOM 853 C CA . GLY A 1 106 ? 1.645 -14.177 -7.824 1.00 91.81 106 GLY A CA 1
ATOM 854 C C . GLY A 1 106 ? 0.681 -15.124 -7.114 1.00 91.81 106 GLY A C 1
ATOM 855 O O . GLY A 1 106 ? -0.535 -14.938 -7.158 1.00 91.81 106 GLY A O 1
ATOM 856 N N . THR A 1 107 ? 1.220 -16.127 -6.423 1.00 89.94 107 THR A N 1
ATOM 857 C CA . THR A 1 107 ? 0.428 -17.093 -5.641 1.00 89.94 107 THR A CA 1
ATOM 858 C C . THR A 1 107 ? 0.501 -16.858 -4.133 1.00 89.94 107 THR A C 1
ATOM 860 O O . THR A 1 107 ? -0.116 -17.603 -3.374 1.00 89.94 107 THR A O 1
ATOM 863 N N . GLN A 1 108 ? 1.286 -15.878 -3.679 1.00 92.12 108 GLN A N 1
ATOM 864 C CA . GLN A 1 108 ? 1.579 -15.663 -2.264 1.00 92.12 108 GLN A CA 1
ATOM 865 C C . GLN A 1 108 ? 0.829 -14.444 -1.731 1.00 92.12 108 GLN A C 1
ATOM 867 O O . GLN A 1 108 ? 0.682 -13.425 -2.410 1.00 92.12 108 GLN A O 1
ATOM 872 N N . ARG A 1 109 ? 0.339 -14.550 -0.494 1.00 96.25 109 ARG A N 1
ATOM 873 C CA . ARG A 1 109 ? -0.269 -13.428 0.222 1.00 96.25 109 ARG A CA 1
ATOM 874 C C . ARG A 1 109 ? 0.797 -12.736 1.058 1.00 96.25 109 ARG A C 1
ATOM 876 O O . ARG A 1 109 ? 1.407 -13.362 1.915 1.00 96.25 109 ARG A O 1
ATOM 883 N N . HIS A 1 110 ? 0.924 -11.434 0.857 1.00 96.75 110 HIS A N 1
ATOM 884 C CA . HIS A 1 110 ? 1.843 -10.567 1.574 1.00 96.75 110 HIS A CA 1
ATOM 885 C C . HIS A 1 110 ? 1.077 -9.565 2.419 1.00 96.75 110 HIS A C 1
ATOM 887 O O . HIS A 1 110 ? 0.070 -8.993 1.986 1.00 96.75 110 HIS A O 1
ATOM 893 N N . ALA A 1 111 ? 1.564 -9.348 3.634 1.00 98.00 111 ALA A N 1
ATOM 894 C CA . ALA A 1 111 ? 1.151 -8.208 4.432 1.00 98.00 111 ALA A CA 1
ATOM 895 C C . ALA A 1 111 ? 2.028 -7.006 4.071 1.00 98.00 111 ALA A C 1
ATOM 897 O O . ALA A 1 111 ? 3.175 -7.156 3.653 1.00 98.00 111 ALA A O 1
ATOM 898 N N . PHE A 1 112 ? 1.498 -5.803 4.243 1.00 98.44 112 PHE A N 1
ATOM 899 C CA . PHE A 1 112 ? 2.297 -4.591 4.145 1.00 98.44 112 PHE A CA 1
ATOM 900 C C . PHE A 1 112 ? 1.894 -3.583 5.210 1.00 98.44 112 PHE A C 1
ATOM 902 O O . PHE A 1 112 ? 0.780 -3.610 5.737 1.00 98.44 112 PHE A O 1
ATOM 909 N N . THR A 1 113 ? 2.817 -2.680 5.512 1.00 98.62 113 THR A N 1
ATOM 910 C CA . THR A 1 113 ? 2.619 -1.585 6.461 1.00 98.62 113 THR A CA 1
ATOM 911 C C . THR A 1 113 ? 3.480 -0.388 6.084 1.00 98.62 113 THR A C 1
ATOM 913 O O . THR A 1 113 ? 4.475 -0.532 5.370 1.00 98.62 113 THR A O 1
ATOM 916 N N . GLY A 1 114 ? 3.117 0.795 6.558 1.00 98.19 114 GLY A N 1
ATOM 917 C CA . GLY A 1 114 ? 3.903 1.996 6.352 1.00 98.19 114 GLY A CA 1
ATOM 918 C C . GLY A 1 114 ? 3.286 3.237 6.974 1.00 98.19 114 GLY A C 1
ATOM 919 O O . GLY A 1 114 ? 2.321 3.182 7.738 1.00 98.19 114 GLY A O 1
ATOM 920 N N . SER A 1 115 ? 3.870 4.375 6.619 1.00 98.25 115 SER A N 1
ATOM 921 C CA . SER A 1 115 ? 3.427 5.698 7.039 1.00 98.25 115 SER A CA 1
ATOM 922 C C . SER A 1 115 ? 3.368 6.658 5.857 1.00 98.25 115 SER A C 1
ATOM 924 O O . SER A 1 115 ? 4.168 6.580 4.918 1.00 98.25 115 SER A O 1
ATOM 926 N N . ALA A 1 116 ? 2.401 7.562 5.899 1.00 97.81 116 ALA A N 1
ATOM 927 C CA . ALA A 1 116 ? 2.078 8.525 4.866 1.00 97.81 116 ALA A CA 1
ATOM 928 C C . ALA A 1 116 ? 1.951 9.932 5.454 1.00 97.81 116 ALA A C 1
ATOM 930 O O . ALA A 1 116 ? 1.762 10.129 6.650 1.00 97.81 116 ALA A O 1
ATOM 931 N N . THR A 1 117 ? 2.061 10.910 4.570 1.00 96.12 117 THR A N 1
ATOM 932 C CA . THR A 1 117 ? 1.780 12.327 4.802 1.00 96.12 117 THR A CA 1
ATOM 933 C C . THR A 1 117 ? 0.890 12.821 3.669 1.00 96.12 11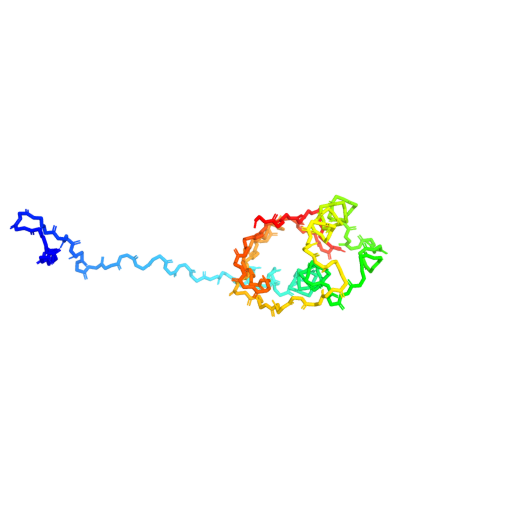7 THR A C 1
ATOM 935 O O . THR A 1 117 ? 0.747 12.131 2.657 1.00 96.12 117 THR A O 1
ATOM 938 N N . ASP A 1 118 ? 0.377 14.044 3.766 1.00 93.38 118 ASP A N 1
ATOM 939 C CA . ASP A 1 118 ? -0.464 14.629 2.711 1.00 93.38 118 ASP A CA 1
ATOM 940 C C . ASP A 1 118 ? 0.236 14.704 1.346 1.00 93.38 118 ASP A C 1
ATOM 942 O O . ASP A 1 118 ? -0.412 14.703 0.304 1.00 93.38 118 ASP A O 1
ATOM 946 N N . GLN A 1 119 ? 1.571 14.719 1.348 1.00 94.31 119 GLN A N 1
ATOM 947 C CA . GLN A 1 119 ? 2.405 14.833 0.153 1.00 94.31 119 GLN A CA 1
ATOM 948 C C . GLN A 1 119 ? 2.863 13.488 -0.429 1.00 94.31 119 GLN A C 1
ATOM 950 O O . GLN A 1 119 ? 3.387 13.465 -1.543 1.00 94.31 119 GLN A O 1
ATOM 955 N N . GLY A 1 120 ? 2.717 12.379 0.302 1.00 96.31 120 GLY A N 1
ATOM 956 C CA . GLY A 1 120 ? 3.216 11.082 -0.153 1.00 96.31 120 GLY A CA 1
ATOM 957 C C . GLY A 1 120 ? 3.519 10.076 0.953 1.00 96.31 120 GLY A C 1
ATOM 958 O O . GLY A 1 120 ? 3.323 10.335 2.143 1.00 96.31 120 GLY A O 1
ATOM 959 N N . LEU A 1 121 ? 4.043 8.922 0.544 1.00 97.69 121 LEU A N 1
ATOM 960 C CA . LEU A 1 121 ? 4.423 7.810 1.409 1.00 97.69 121 LEU A CA 1
ATOM 961 C C . LEU A 1 121 ? 5.846 8.001 1.951 1.00 97.69 121 LEU A C 1
ATOM 963 O O . LEU A 1 121 ? 6.811 8.164 1.202 1.00 97.69 121 LEU A O 1
ATOM 967 N N . ARG A 1 122 ? 5.977 7.960 3.280 1.00 97.50 122 ARG A N 1
ATOM 968 C CA . ARG A 1 122 ? 7.248 8.119 4.006 1.00 97.50 122 ARG A CA 1
ATOM 969 C 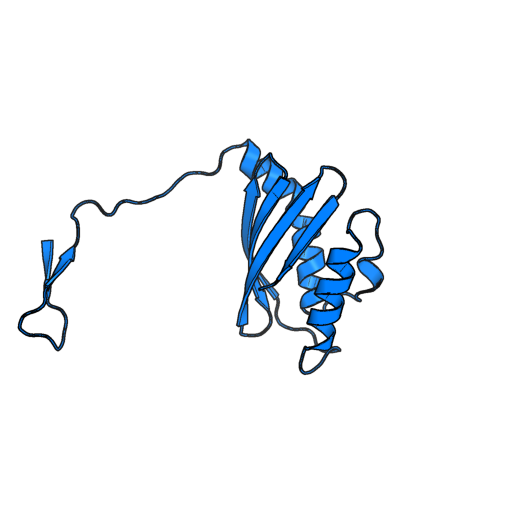C . ARG A 1 122 ? 7.926 6.792 4.291 1.00 97.50 122 ARG A C 1
ATOM 971 O O . ARG A 1 122 ? 9.153 6.728 4.326 1.00 97.50 122 ARG A O 1
ATOM 978 N N . SER A 1 123 ? 7.145 5.737 4.469 1.00 97.62 123 SER A N 1
ATOM 979 C CA . SER A 1 123 ? 7.650 4.375 4.576 1.00 97.62 123 SER A CA 1
ATOM 980 C C . SER A 1 123 ? 6.659 3.397 3.963 1.00 97.62 123 SER A C 1
ATOM 982 O O . SER A 1 123 ? 5.456 3.660 3.931 1.00 97.62 123 SER A O 1
ATOM 984 N N . PHE A 1 124 ? 7.177 2.279 3.469 1.00 98.25 124 PHE A N 1
ATOM 985 C CA . PHE A 1 124 ? 6.414 1.141 2.977 1.00 98.25 124 PHE A CA 1
ATOM 986 C C . PHE A 1 124 ? 7.271 -0.103 3.186 1.00 98.25 124 PHE A C 1
ATOM 988 O O . PHE A 1 124 ? 8.432 -0.137 2.770 1.00 98.25 124 PHE A O 1
ATOM 995 N N . ARG A 1 125 ? 6.700 -1.128 3.811 1.00 97.81 125 ARG A N 1
ATOM 996 C CA . ARG A 1 125 ? 7.343 -2.419 4.011 1.00 97.81 125 ARG A CA 1
ATOM 997 C C . ARG A 1 125 ? 6.395 -3.528 3.599 1.00 97.81 125 ARG A C 1
ATOM 999 O O . ARG A 1 125 ? 5.303 -3.649 4.143 1.00 97.81 125 ARG A O 1
ATOM 1006 N N . LEU A 1 126 ? 6.858 -4.329 2.651 1.00 96.69 126 LEU A N 1
ATOM 1007 C CA . LEU A 1 126 ? 6.259 -5.599 2.256 1.00 96.69 126 LEU A CA 1
ATOM 1008 C C . LEU A 1 126 ? 6.862 -6.717 3.113 1.00 96.69 126 LEU A C 1
ATOM 1010 O O . LEU A 1 126 ? 8.082 -6.719 3.318 1.00 96.69 126 LEU A O 1
ATOM 1014 N N . LEU A 1 127 ? 6.009 -7.599 3.632 1.00 93.94 127 LEU A N 1
ATOM 1015 C CA . LEU A 1 127 ? 6.343 -8.665 4.579 1.00 93.94 127 LEU A CA 1
ATOM 1016 C C . LEU A 1 127 ? 6.211 -10.052 3.937 1.00 93.94 127 LEU A C 1
ATOM 1018 O O . LEU A 1 127 ? 5.251 -10.278 3.158 1.00 93.94 127 LEU A O 1
#

Solvent-accessible surface area (backbone atoms only — not comparable to full-atom values): 7232 Å² total; per-residue (Å²): 87,75,44,78,43,89,96,40,98,88,48,64,47,77,44,64,90,69,72,83,74,88,73,78,74,79,49,73,59,25,52,50,38,30,62,71,46,45,66,59,55,51,51,52,50,35,30,56,23,38,75,37,65,73,72,73,54,78,38,92,41,39,34,70,66,29,51,54,49,43,50,56,50,31,69,69,39,97,54,62,84,48,70,37,54,74,44,84,74,46,76,46,28,37,80,88,25,42,34,38,37,29,32,33,48,53,93,45,80,28,44,36,39,36,33,41,54,101,74,32,39,63,40,56,45,83,94

Mean predicted aligned error: 7.95 Å

Nearest PDB structures (foldseek):
  5o3w-assembly3_C  TM=6.055E-01  e=4.088E-01  Gypsophila vaccaria
  5o3w-assembly4_D  TM=6.038E-01  e=5.199E-01  Gypsophila vaccaria
  5o3u-assembly4_D  TM=5.859E-01  e=4.088E-01  Gypsophila vaccaria
  5o3w-assembly2_B  TM=6.076E-01  e=5.199E-01  Gypsophila vaccaria
  5o3w-assembly1_A  TM=5.796E-01  e=4.341E-01  Gypsophila vaccaria

Radius of gyration: 19.54 Å; Cα contacts (8 Å, |Δi|>4): 191; chains: 1; bounding box: 39×54×41 Å

Foldseek 3Di:
DWDDDPPDPPDTDDDDPDDPDPPDDDDPLFVVLQVLCVVVVVVLQCCLQQVDPLCVCPDPQHDPQSSVQSVVSLVPDPDSNDGWDKDFPDWTADNQFKIWGWMDTHNDIWIKIAGHDSSHTPDIHID

pLDDT: mean 91.8, std 8.72, range [58.88, 98.62]

Sequence (127 aa):
MYEPIPGYSHLKLYIAPHRIHYGRLPTTAEVAAQHHIQAWVVFILEVAAGYRPIAHLNSPRFSDSIRLHIGSWVHRRKSPYDTDALRLTSLHARPNGEYFGSAVIGTQRHAFTGSATDQGLRSFRLL

Secondary structure (DSSP, 8-state):
-EEEPTT-SS-EEE--SS------PPPHHHHHHHHHHHHHHHHHHHHHTTSS-GGGG-STTB-HHHHHHHHHHHHTSS-TTSPPPEEEEEEEE-TTSEEEEEEEETTEEEEEEEEEETTEEEEEEE-